Protein AF-A0AAP4D372-F1 (afdb_monomer_lite)

pLDDT: mean 89.86, std 9.24, range [51.5, 98.69]

Secondary structure (DSSP, 8-state):
--HHHHHHHHHTTEEEEETTSSSTT-EEEEE--EEESSPPTTSHHHHTT--S-EEEPPEEEEE-TTS-EEET----HHHHT---EEEEEE-GGGS-HHHHHHHHHHHHHHHHHHHHHHHHHH-HHHHHS-HHHHHHHHHHHHHHHHHHHHHHHHHHT--

Sequence (159 aa):
MNFGLALEAVKQGAKIARSGWNGANQFVLKAGGYTVSEARPGSDYERAGITGEFTIAPHLDLKNAQGIMQPGWVPSQGDLFADDWHVIGLASQNFPPHQARVIEELDQLRDRLSKLTAFIEGNPVFAGLDANEKGRLILQAEAMTDYANVLASRIANFK

Radius of gyration: 20.34 Å; chains: 1; bounding box: 40×23×70 Å

Foldseek 3Di:
DALVVVVVCLVVFWWKDFPPDPAPPKTKHKDQKDKDQADDPPDPCVVVVNGGIDIDHIAMWIQDRVRDIDTRDDQDPCRNGDPRMDTDFRPLPPADPVLSVLRVVLNVLVVVLVVLVCCLPPNPVNVVDDPVVNVVSVVVSVVSVVVSVVSVVVNVPGD

InterPro domains:
  IPR021361 Thoeris anti-defense 2-like domain [PF11195] (1-88)
  IPR054052 Y16Q-like [PF21825] (96-156)

Structure (mmCIF, N/CA/C/O backbone):
data_AF-A0AAP4D372-F1
#
_entry.id   AF-A0AAP4D372-F1
#
loop_
_atom_site.group_PDB
_atom_site.id
_atom_site.type_symbol
_atom_site.label_atom_id
_atom_site.label_alt_id
_atom_site.label_comp_id
_atom_site.label_asym_id
_atom_site.label_entity_id
_atom_site.label_seq_id
_atom_site.pdbx_PDB_ins_code
_atom_site.Cartn_x
_atom_site.Cartn_y
_atom_site.Cartn_z
_atom_site.occupancy
_atom_site.B_iso_or_equiv
_atom_site.auth_seq_id
_atom_site.auth_comp_id
_atom_site.auth_asym_id
_atom_site.auth_atom_id
_atom_site.pdbx_PDB_model_num
ATOM 1 N N . MET A 1 1 ? -5.237 5.662 5.321 1.00 90.25 1 MET A N 1
ATOM 2 C CA . MET A 1 1 ? -4.376 6.833 5.029 1.00 90.25 1 MET A CA 1
ATOM 3 C C . MET A 1 1 ? -4.932 7.546 3.805 1.00 90.25 1 MET A C 1
ATOM 5 O O . MET A 1 1 ? -5.609 6.897 3.018 1.00 90.25 1 MET A O 1
ATOM 9 N N . ASN A 1 2 ? -4.681 8.846 3.637 1.00 95.75 2 ASN A N 1
ATOM 10 C CA . ASN A 1 2 ? -5.133 9.566 2.440 1.00 95.75 2 ASN A CA 1
ATOM 11 C C . ASN A 1 2 ? -4.326 9.167 1.190 1.00 95.75 2 ASN A C 1
ATOM 13 O O . ASN A 1 2 ? -3.243 8.578 1.295 1.00 95.75 2 ASN A O 1
ATOM 17 N N . PHE A 1 3 ? -4.836 9.509 0.004 1.00 97.38 3 PHE A N 1
ATOM 18 C CA . PHE A 1 3 ? -4.169 9.183 -1.259 1.00 97.38 3 PHE A CA 1
ATOM 19 C C . PHE A 1 3 ? -2.757 9.774 -1.372 1.00 97.38 3 PHE A C 1
ATOM 21 O O . PHE A 1 3 ? -1.863 9.114 -1.890 1.00 97.38 3 PHE A O 1
ATOM 28 N N . GLY A 1 4 ? -2.524 10.990 -0.866 1.00 93.88 4 GLY A N 1
ATOM 29 C CA . GLY A 1 4 ? -1.204 11.626 -0.922 1.00 93.88 4 GLY A CA 1
ATOM 30 C C . GLY A 1 4 ? -0.128 10.796 -0.217 1.00 93.88 4 GLY A C 1
ATOM 31 O O . GLY A 1 4 ? 0.930 10.539 -0.785 1.00 93.88 4 GLY A O 1
ATOM 32 N N . LEU A 1 5 ? -0.425 10.296 0.985 1.00 86.94 5 LEU A N 1
ATOM 33 C CA . LEU A 1 5 ? 0.471 9.408 1.732 1.00 86.94 5 LEU A CA 1
ATOM 34 C C . LEU A 1 5 ? 0.667 8.062 1.024 1.00 86.94 5 LEU A C 1
ATOM 36 O O . LEU A 1 5 ? 1.786 7.550 0.965 1.00 86.94 5 LEU A O 1
ATOM 40 N N . ALA A 1 6 ? -0.400 7.505 0.445 1.00 93.88 6 ALA A N 1
ATOM 41 C CA . ALA A 1 6 ? -0.313 6.277 -0.338 1.00 93.88 6 ALA A CA 1
ATOM 42 C C . ALA A 1 6 ? 0.571 6.464 -1.586 1.00 93.88 6 ALA A C 1
ATOM 44 O O . ALA A 1 6 ? 1.398 5.610 -1.905 1.00 93.88 6 ALA A O 1
ATOM 45 N N . LEU A 1 7 ? 0.458 7.611 -2.256 1.00 95.25 7 LEU A N 1
ATOM 46 C CA . LEU A 1 7 ? 1.274 7.959 -3.412 1.00 95.25 7 LEU A CA 1
ATOM 47 C C . LEU A 1 7 ? 2.759 8.090 -3.041 1.00 95.25 7 LEU A C 1
ATOM 49 O O . LEU A 1 7 ? 3.624 7.621 -3.781 1.00 95.25 7 LEU A O 1
ATOM 53 N N . GLU A 1 8 ? 3.081 8.680 -1.891 1.00 87.56 8 GLU A N 1
ATOM 54 C CA . GLU A 1 8 ? 4.467 8.712 -1.410 1.00 87.56 8 GLU A CA 1
ATOM 55 C C . GLU A 1 8 ? 4.999 7.305 -1.101 1.00 87.56 8 GLU A C 1
ATOM 57 O O . GLU A 1 8 ? 6.125 6.976 -1.478 1.00 87.56 8 GLU A O 1
ATOM 62 N N . ALA A 1 9 ? 4.178 6.427 -0.520 1.00 83.94 9 ALA A N 1
ATOM 63 C CA . ALA A 1 9 ? 4.565 5.039 -0.275 1.00 83.94 9 ALA A CA 1
ATOM 64 C C . ALA A 1 9 ? 4.813 4.256 -1.580 1.00 83.94 9 ALA A C 1
ATOM 66 O O . ALA A 1 9 ? 5.831 3.572 -1.711 1.00 83.94 9 ALA A O 1
ATOM 67 N N . VAL A 1 10 ? 3.927 4.367 -2.579 1.00 90.94 10 VAL A N 1
ATOM 68 C CA . VAL A 1 10 ? 4.093 3.649 -3.858 1.00 90.94 10 VAL A CA 1
ATOM 69 C C . VAL A 1 10 ? 5.289 4.181 -4.656 1.00 90.94 10 VAL A C 1
ATOM 71 O O . VAL A 1 10 ? 5.986 3.410 -5.318 1.00 90.94 10 VAL A O 1
ATOM 74 N N . LYS A 1 11 ? 5.615 5.480 -4.542 1.00 84.81 11 LYS A N 1
ATOM 75 C CA . LYS A 1 11 ? 6.846 6.052 -5.118 1.00 84.81 11 LYS A CA 1
ATOM 76 C C . LYS A 1 11 ? 8.111 5.391 -4.570 1.00 84.81 11 LYS A C 1
ATOM 78 O O . LYS A 1 11 ? 9.075 5.255 -5.329 1.00 84.81 11 LYS A O 1
ATOM 83 N N . GLN A 1 12 ? 8.073 4.959 -3.308 1.00 79.81 12 GLN A N 1
ATOM 84 C CA . GLN A 1 12 ? 9.133 4.225 -2.609 1.00 79.81 12 GLN A CA 1
ATOM 85 C C . GLN A 1 12 ? 9.087 2.704 -2.857 1.00 79.81 12 GLN A C 1
ATOM 87 O O . GLN A 1 12 ? 9.846 1.956 -2.249 1.00 79.81 12 GLN A O 1
ATOM 92 N N . GLY A 1 13 ? 8.221 2.225 -3.758 1.00 80.88 13 GLY A N 1
ATOM 93 C CA . GLY A 1 13 ? 8.145 0.811 -4.138 1.00 80.88 13 GLY A CA 1
ATOM 94 C C . GLY A 1 13 ? 7.218 -0.039 -3.268 1.00 80.88 13 GLY A C 1
ATOM 95 O O . GLY A 1 13 ? 7.189 -1.261 -3.422 1.00 80.88 13 GLY A O 1
ATOM 96 N N . ALA A 1 14 ? 6.441 0.576 -2.372 1.00 82.75 14 ALA A N 1
ATOM 97 C CA . ALA A 1 14 ? 5.364 -0.126 -1.685 1.00 82.75 14 ALA A CA 1
ATOM 98 C C . ALA A 1 14 ? 4.245 -0.506 -2.668 1.00 82.75 14 ALA A C 1
ATOM 100 O O . ALA A 1 14 ? 4.053 0.157 -3.688 1.00 82.75 14 ALA A O 1
ATOM 101 N N . LYS A 1 15 ? 3.456 -1.530 -2.336 1.00 91.38 15 LYS A N 1
ATOM 102 C CA . LYS A 1 15 ? 2.130 -1.700 -2.945 1.00 91.38 15 LYS A CA 1
ATOM 103 C C . LYS A 1 15 ? 1.106 -1.002 -2.069 1.00 91.38 15 LYS A C 1
ATOM 105 O O . LYS A 1 15 ? 1.216 -1.054 -0.846 1.00 91.38 15 LYS A O 1
ATOM 110 N N . ILE A 1 16 ? 0.106 -0.383 -2.673 1.00 94.44 16 ILE A N 1
ATOM 111 C CA . ILE A 1 16 ? -0.969 0.305 -1.953 1.00 94.44 16 ILE A CA 1
ATOM 112 C C . ILE A 1 16 ? -2.322 -0.266 -2.342 1.00 94.44 16 ILE A C 1
ATOM 114 O O . ILE A 1 16 ? -2.508 -0.723 -3.465 1.00 94.44 16 ILE A O 1
ATOM 118 N N . ALA A 1 17 ? -3.275 -0.235 -1.429 1.00 95.38 17 ALA A N 1
ATOM 119 C CA . ALA A 1 17 ? -4.631 -0.689 -1.679 1.00 95.38 17 ALA A CA 1
ATOM 120 C C . ALA A 1 17 ? -5.632 0.111 -0.862 1.00 95.38 17 ALA A C 1
ATOM 122 O O . ALA A 1 17 ? -5.260 0.808 0.083 1.00 95.38 17 ALA A O 1
ATOM 123 N N . ARG A 1 18 ? -6.906 -0.011 -1.230 1.00 95.19 18 ARG A N 1
ATOM 124 C CA . ARG A 1 18 ? -8.028 0.579 -0.505 1.00 95.19 18 ARG A CA 1
ATOM 125 C C . ARG A 1 18 ? -8.887 -0.500 0.120 1.00 95.19 18 ARG A C 1
ATOM 127 O O . ARG A 1 18 ? -9.182 -1.506 -0.522 1.00 95.19 18 ARG A O 1
ATOM 134 N N . SER A 1 19 ? -9.334 -0.259 1.348 1.00 90.38 19 SER A N 1
ATOM 135 C CA . SER A 1 19 ? -10.270 -1.158 2.031 1.00 90.38 19 SER A CA 1
A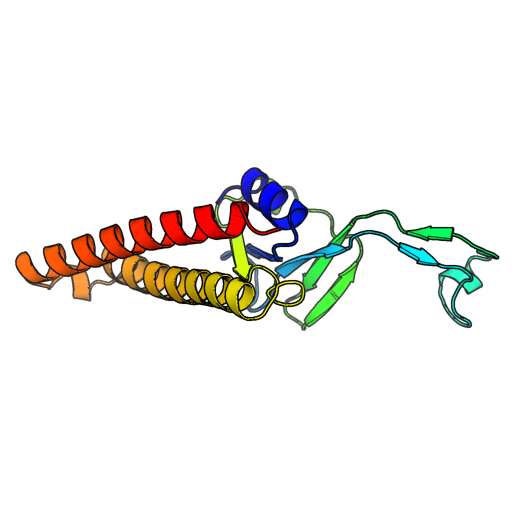TOM 136 C C . SER A 1 19 ? -11.676 -1.124 1.414 1.00 90.38 19 SER A C 1
ATOM 138 O O . SER A 1 19 ? -12.396 -2.112 1.486 1.00 90.38 19 SER A O 1
ATOM 140 N N . GLY A 1 20 ? -12.063 -0.009 0.789 1.00 89.31 20 GLY A N 1
ATOM 141 C CA . GLY A 1 20 ? -13.369 0.213 0.167 1.00 89.31 20 GLY A CA 1
ATOM 142 C C . GLY A 1 20 ? -13.466 -0.190 -1.306 1.00 89.31 20 GLY A C 1
ATOM 143 O O . GLY A 1 20 ? -14.471 0.110 -1.950 1.00 89.31 20 GLY A O 1
ATOM 144 N N . TRP A 1 21 ? -12.448 -0.844 -1.874 1.00 93.69 21 TRP A N 1
ATOM 145 C CA . TRP A 1 21 ? -12.553 -1.401 -3.222 1.00 93.69 21 TRP A CA 1
ATOM 146 C C . TRP A 1 21 ? -13.485 -2.622 -3.272 1.00 93.69 21 TRP A C 1
ATOM 148 O O . TRP A 1 21 ? -13.647 -3.370 -2.313 1.00 93.69 21 TRP A O 1
ATOM 158 N N . ASN A 1 22 ? -14.082 -2.849 -4.441 1.00 85.62 22 ASN A N 1
ATOM 159 C CA . ASN A 1 22 ? -15.137 -3.838 -4.704 1.00 85.62 22 ASN A CA 1
ATOM 160 C C . ASN A 1 22 ? -14.683 -5.315 -4.735 1.00 85.62 22 ASN A C 1
ATOM 162 O O . ASN A 1 22 ? -15.369 -6.161 -5.307 1.00 85.62 22 ASN A O 1
ATOM 166 N N . GLY A 1 23 ? -13.526 -5.644 -4.168 1.00 77.88 23 GLY A N 1
ATOM 167 C CA . GLY A 1 23 ? -12.984 -6.996 -4.212 1.00 77.88 23 GLY A CA 1
ATOM 168 C C . GLY A 1 23 ? -11.651 -7.114 -3.489 1.00 77.88 23 GLY A C 1
ATOM 169 O O . GLY A 1 23 ? -10.893 -6.147 -3.409 1.00 77.88 23 GLY A O 1
ATOM 170 N N . ALA A 1 24 ? -11.371 -8.312 -2.978 1.00 77.00 24 ALA A N 1
ATOM 171 C CA . ALA A 1 24 ? -10.143 -8.611 -2.252 1.00 77.00 24 ALA A CA 1
ATOM 172 C C . ALA A 1 24 ? -8.917 -8.670 -3.182 1.00 77.00 24 ALA A C 1
ATOM 174 O O . ALA A 1 24 ? -9.039 -8.878 -4.389 1.00 77.00 24 ALA A O 1
ATOM 175 N N . ASN A 1 25 ? -7.722 -8.556 -2.596 1.00 84.19 25 ASN A N 1
ATOM 176 C CA . ASN A 1 25 ? -6.423 -8.733 -3.266 1.00 84.19 25 ASN A CA 1
ATOM 177 C C . ASN A 1 25 ? -6.104 -7.737 -4.396 1.00 84.19 25 ASN A C 1
ATOM 179 O O . ASN A 1 25 ? -5.196 -7.986 -5.197 1.00 84.19 25 ASN A O 1
ATOM 183 N N . GLN A 1 26 ? -6.819 -6.615 -4.447 1.00 94.19 26 GLN A N 1
ATOM 184 C CA . GLN A 1 26 ? -6.514 -5.503 -5.339 1.00 94.19 26 GLN A CA 1
ATOM 185 C C . GLN A 1 26 ? -5.369 -4.671 -4.767 1.00 94.19 26 GLN A C 1
ATOM 187 O O . GLN A 1 26 ? -5.338 -4.409 -3.566 1.00 94.19 26 GLN A O 1
ATOM 192 N N . PHE A 1 27 ? -4.433 -4.250 -5.615 1.00 95.38 27 PHE A N 1
ATOM 193 C CA . PHE A 1 27 ? -3.364 -3.336 -5.215 1.00 95.38 27 PHE A CA 1
ATOM 194 C C . PHE A 1 27 ? -2.826 -2.551 -6.406 1.00 95.38 27 PHE A C 1
ATOM 196 O O . PHE A 1 27 ? -2.865 -3.017 -7.544 1.00 95.38 27 PHE A O 1
ATOM 203 N N . VAL A 1 28 ? -2.254 -1.391 -6.115 1.00 96.81 28 VAL A N 1
ATOM 204 C CA . VAL A 1 28 ? -1.496 -0.562 -7.044 1.00 96.81 28 VAL A CA 1
ATOM 205 C C . VAL A 1 28 ? -0.010 -0.655 -6.716 1.00 96.81 28 VAL A C 1
ATOM 207 O O . VAL A 1 28 ? 0.377 -0.665 -5.546 1.00 96.81 28 VAL A O 1
ATOM 210 N N . LEU A 1 29 ? 0.823 -0.734 -7.751 1.00 94.44 29 LEU A N 1
ATOM 211 C CA . LEU A 1 29 ? 2.281 -0.661 -7.653 1.00 94.44 29 LEU A CA 1
ATOM 212 C C . LEU A 1 29 ? 2.838 0.378 -8.624 1.00 94.44 29 LEU A C 1
ATOM 214 O O . LEU A 1 29 ? 2.162 0.783 -9.568 1.00 94.44 29 LEU A O 1
ATOM 218 N N . LYS A 1 30 ? 4.090 0.780 -8.407 1.00 93.62 30 LYS A N 1
ATOM 219 C CA . LYS A 1 30 ? 4.855 1.585 -9.360 1.00 93.62 30 LYS A CA 1
ATOM 220 C C . LYS A 1 30 ? 5.659 0.670 -10.279 1.00 93.62 30 LYS A C 1
ATOM 222 O O . LYS A 1 30 ? 6.561 -0.028 -9.818 1.00 93.62 30 LYS A O 1
ATOM 227 N N . ALA A 1 31 ? 5.390 0.740 -11.577 1.00 90.12 31 ALA A N 1
ATOM 228 C CA . ALA A 1 31 ? 6.290 0.243 -12.604 1.00 90.12 31 ALA A CA 1
ATOM 229 C C . ALA A 1 31 ? 7.390 1.296 -12.823 1.00 90.12 31 ALA A C 1
ATOM 231 O O . ALA A 1 31 ? 7.111 2.443 -13.173 1.00 90.12 31 ALA A O 1
ATOM 232 N N . GLY A 1 32 ? 8.652 0.933 -12.572 1.00 81.12 32 GLY A N 1
ATOM 233 C CA . GLY A 1 32 ? 9.799 1.856 -12.540 1.00 81.12 32 GLY A CA 1
ATOM 234 C C . GLY A 1 32 ? 10.204 2.482 -13.880 1.00 81.12 32 GLY A C 1
ATOM 235 O O . GLY A 1 32 ? 11.158 3.254 -13.904 1.00 81.12 32 GLY A O 1
ATOM 236 N N . GLY A 1 33 ? 9.481 2.177 -14.962 1.00 86.44 33 GLY A N 1
ATOM 237 C CA . GLY A 1 33 ? 9.886 2.478 -16.332 1.00 86.44 33 GLY A CA 1
ATOM 238 C C . GLY A 1 33 ? 11.048 1.592 -16.784 1.00 86.44 33 GLY A C 1
ATOM 239 O O . GLY A 1 33 ? 11.792 1.052 -15.966 1.00 86.44 33 GLY A O 1
ATOM 240 N N . TYR A 1 34 ? 11.172 1.388 -18.090 1.00 88.50 34 TYR A N 1
ATOM 241 C CA . TYR A 1 34 ? 12.255 0.595 -18.669 1.00 88.50 34 TYR A CA 1
ATOM 242 C C . TYR A 1 34 ? 12.423 0.903 -20.155 1.00 88.50 34 TYR A C 1
ATOM 244 O O . TYR A 1 34 ? 11.477 1.298 -20.842 1.00 88.50 34 TYR A O 1
ATOM 252 N N . THR A 1 35 ? 13.644 0.707 -20.639 1.00 92.62 35 THR A N 1
ATOM 253 C CA . THR A 1 35 ? 13.973 0.790 -22.060 1.00 92.62 35 THR A CA 1
ATOM 254 C C . THR A 1 35 ? 13.827 -0.586 -22.689 1.00 92.62 35 THR A C 1
ATOM 256 O O . THR A 1 35 ? 14.287 -1.591 -22.144 1.00 92.62 35 THR A O 1
ATOM 259 N N . VAL A 1 36 ? 13.156 -0.622 -23.832 1.00 92.50 36 VAL A N 1
ATOM 260 C CA . VAL A 1 36 ? 12.955 -1.804 -24.659 1.00 92.50 36 VAL A CA 1
ATOM 261 C C . VAL A 1 36 ? 13.797 -1.610 -25.910 1.00 92.50 36 VAL A C 1
ATOM 263 O O . VAL A 1 36 ? 13.556 -0.679 -26.672 1.00 92.50 36 VAL A O 1
ATOM 266 N N . SER A 1 37 ? 14.786 -2.480 -26.113 1.00 93.50 37 SER A N 1
ATOM 267 C CA . SER A 1 37 ? 15.719 -2.383 -27.243 1.00 93.50 37 SER A CA 1
ATOM 268 C C . SER A 1 37 ? 15.028 -2.548 -28.597 1.00 93.50 37 SER A C 1
ATOM 270 O O . SER A 1 37 ? 15.446 -1.950 -29.581 1.00 93.50 37 SER A O 1
ATOM 272 N N . GLU A 1 38 ? 13.978 -3.369 -28.646 1.00 93.81 38 GLU A N 1
ATOM 273 C CA . GLU A 1 38 ? 13.142 -3.564 -29.827 1.00 93.81 38 GLU A CA 1
ATOM 274 C C . GLU A 1 38 ? 11.761 -4.088 -29.420 1.00 93.81 38 GLU A C 1
ATOM 276 O O . GLU A 1 38 ? 11.627 -4.845 -28.451 1.00 93.81 38 GLU A O 1
ATOM 281 N N . ALA A 1 39 ? 10.723 -3.689 -30.158 1.00 93.12 39 ALA A N 1
ATOM 282 C CA . ALA A 1 39 ? 9.372 -4.177 -29.927 1.00 93.12 39 ALA A CA 1
ATOM 283 C C . ALA A 1 39 ? 9.323 -5.707 -30.033 1.00 93.12 39 ALA A C 1
ATOM 285 O O . ALA A 1 39 ? 9.880 -6.318 -30.942 1.00 93.12 39 ALA A O 1
ATOM 286 N N . ARG A 1 40 ? 8.613 -6.348 -29.100 1.00 92.75 40 ARG A N 1
ATOM 287 C CA . ARG A 1 40 ? 8.429 -7.800 -29.144 1.00 92.75 40 ARG A CA 1
ATOM 288 C C . ARG A 1 40 ? 7.659 -8.185 -30.422 1.00 92.75 40 ARG A C 1
ATOM 290 O O . ARG A 1 40 ? 6.607 -7.581 -30.662 1.00 92.75 40 ARG A O 1
ATOM 297 N N . PRO A 1 41 ? 8.078 -9.228 -31.162 1.00 93.81 41 PRO A N 1
ATOM 298 C CA . PRO A 1 41 ? 7.322 -9.729 -32.306 1.00 93.81 41 PRO A CA 1
ATOM 299 C C . PRO A 1 41 ? 5.881 -10.094 -31.930 1.00 93.81 41 PRO A C 1
ATOM 301 O O . PRO A 1 41 ? 5.631 -10.743 -30.908 1.00 93.81 41 PRO A O 1
ATOM 304 N N . GLY A 1 42 ? 4.926 -9.659 -32.742 1.00 94.62 42 GLY A N 1
ATOM 305 C CA . GLY A 1 42 ? 3.491 -9.810 -32.533 1.00 94.62 42 GLY A CA 1
ATOM 306 C C . GLY A 1 42 ? 2.907 -8.936 -31.418 1.00 94.62 42 GLY A C 1
ATOM 307 O O . GLY A 1 42 ? 1.754 -9.153 -31.036 1.00 94.62 42 GLY A O 1
ATOM 308 N N . SER A 1 43 ? 3.658 -7.978 -30.868 1.00 93.81 43 SER A N 1
ATOM 309 C CA . SER A 1 43 ? 3.129 -7.019 -29.889 1.00 93.81 43 SER A CA 1
ATOM 310 C C . SER A 1 43 ? 2.299 -5.919 -30.550 1.00 93.81 43 SER A C 1
ATOM 312 O O . SER A 1 43 ? 2.411 -5.661 -31.748 1.00 93.81 43 SER A O 1
ATOM 314 N N . ASP A 1 44 ? 1.481 -5.232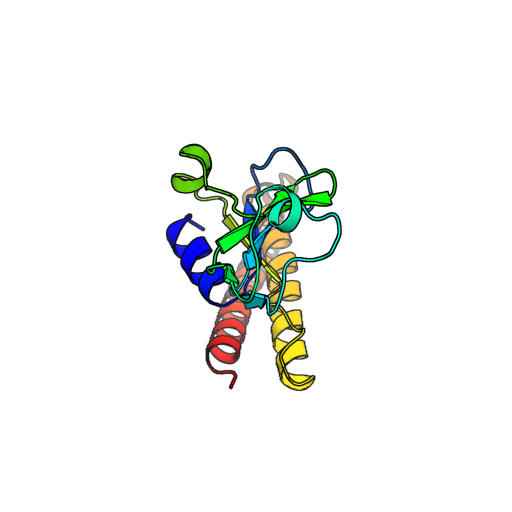 -29.752 1.00 95.00 44 ASP A N 1
ATOM 315 C CA . ASP A 1 44 ? 0.780 -4.033 -30.222 1.00 95.00 44 ASP A CA 1
ATOM 316 C C . ASP A 1 44 ? 1.748 -2.903 -30.596 1.00 95.00 44 ASP A C 1
ATOM 318 O O . ASP A 1 44 ? 1.448 -2.130 -31.498 1.00 95.00 44 ASP A O 1
ATOM 322 N N . TYR A 1 45 ? 2.935 -2.853 -29.977 1.00 94.75 45 TYR A N 1
ATOM 323 C CA . TYR A 1 45 ? 3.994 -1.906 -30.337 1.00 94.75 45 TYR A CA 1
ATOM 324 C C . TYR A 1 45 ? 4.501 -2.145 -31.766 1.00 94.75 45 TYR A C 1
ATOM 326 O O . TYR A 1 45 ? 4.554 -1.207 -32.559 1.00 94.75 45 TYR A O 1
ATOM 334 N N . GLU A 1 46 ? 4.799 -3.398 -32.126 1.00 95.00 46 GLU A N 1
ATOM 335 C CA . GLU A 1 46 ? 5.217 -3.746 -33.492 1.00 95.00 46 GLU A CA 1
ATOM 336 C C . GLU A 1 46 ? 4.085 -3.485 -34.497 1.00 95.00 46 GLU A C 1
ATOM 338 O O . GLU A 1 46 ? 4.309 -2.855 -35.529 1.00 95.00 46 GLU A O 1
ATOM 343 N N . ARG A 1 47 ? 2.845 -3.895 -34.180 1.00 96.81 47 ARG A N 1
ATOM 344 C CA . ARG A 1 47 ? 1.672 -3.631 -35.036 1.00 96.81 47 ARG A CA 1
ATOM 345 C C . ARG A 1 47 ? 1.415 -2.140 -35.259 1.00 96.81 47 ARG A C 1
ATOM 347 O O . ARG A 1 47 ? 0.897 -1.770 -36.309 1.00 96.81 47 ARG A O 1
ATOM 354 N N . ALA A 1 48 ? 1.770 -1.297 -34.292 1.00 96.00 48 ALA A N 1
ATOM 355 C CA . ALA A 1 48 ? 1.698 0.156 -34.400 1.00 96.00 48 ALA A CA 1
ATOM 356 C C . ALA A 1 48 ? 2.876 0.774 -35.180 1.00 96.00 48 ALA A C 1
ATOM 358 O O . ALA A 1 48 ? 2.924 1.992 -35.338 1.00 96.00 48 ALA A O 1
ATOM 359 N N . GLY A 1 49 ? 3.820 -0.037 -35.671 1.00 95.62 49 GLY A N 1
ATOM 360 C CA . GLY A 1 49 ? 4.981 0.417 -36.434 1.00 95.62 49 GLY A CA 1
ATOM 361 C C . GLY A 1 49 ? 6.111 0.990 -35.578 1.00 95.62 49 GLY A C 1
ATOM 362 O O . GLY A 1 49 ? 6.969 1.693 -36.107 1.00 95.62 49 GLY A O 1
ATOM 363 N N . ILE A 1 50 ? 6.128 0.721 -34.267 1.00 95.19 50 ILE A N 1
ATOM 364 C CA . ILE A 1 50 ? 7.228 1.143 -33.393 1.00 95.19 50 ILE A CA 1
ATOM 365 C C . ILE A 1 50 ? 8.426 0.232 -33.657 1.00 95.19 50 ILE A C 1
ATOM 367 O O . ILE A 1 50 ? 8.383 -0.968 -33.392 1.00 95.19 50 ILE A O 1
ATOM 371 N N . THR A 1 51 ? 9.494 0.823 -34.187 1.00 92.44 51 THR A N 1
ATOM 372 C CA . THR A 1 51 ? 10.729 0.133 -34.574 1.00 92.44 51 THR A CA 1
ATOM 373 C C . THR A 1 51 ? 11.918 0.679 -33.796 1.00 92.44 51 THR A C 1
ATOM 375 O O . THR A 1 51 ? 11.990 1.885 -33.555 1.00 92.44 51 THR A O 1
ATOM 378 N N . GLY A 1 52 ? 12.889 -0.182 -33.494 1.00 93.31 52 GLY A N 1
ATOM 379 C CA . GLY A 1 52 ? 14.078 0.196 -32.733 1.00 93.31 52 GLY A CA 1
ATOM 380 C C . GLY A 1 52 ? 13.797 0.401 -31.244 1.00 93.31 52 GLY A C 1
ATOM 381 O O . GLY A 1 52 ? 12.777 -0.049 -30.718 1.00 93.31 52 GLY A O 1
ATOM 382 N N . GLU A 1 53 ? 14.735 1.062 -30.570 1.00 96.56 53 GLU A N 1
ATOM 383 C CA . GLU A 1 53 ? 14.688 1.265 -29.126 1.00 96.56 53 GLU A CA 1
ATOM 384 C C . GLU A 1 53 ? 13.633 2.307 -28.733 1.00 96.56 53 GLU A C 1
ATOM 386 O O . GLU A 1 53 ? 13.535 3.380 -29.332 1.00 96.56 53 GLU A O 1
ATOM 391 N N . PHE A 1 54 ? 12.868 2.014 -27.683 1.00 95.19 54 PHE A N 1
ATOM 392 C CA . PHE A 1 54 ? 11.941 2.966 -27.079 1.00 95.19 54 PHE A CA 1
ATOM 393 C C . PHE A 1 54 ? 11.879 2.806 -25.560 1.00 95.19 54 PHE A C 1
ATOM 395 O O . PHE A 1 54 ? 12.186 1.755 -24.997 1.00 95.19 54 PHE A O 1
ATOM 402 N N . THR A 1 55 ? 11.444 3.864 -24.879 1.00 94.81 55 THR A N 1
ATOM 403 C CA . THR A 1 55 ? 11.350 3.894 -23.416 1.00 94.81 55 THR A CA 1
ATOM 404 C C . THR A 1 55 ? 9.898 3.941 -22.976 1.00 94.81 55 THR A C 1
ATOM 406 O O . THR A 1 55 ? 9.133 4.807 -23.400 1.00 94.81 55 THR A O 1
ATOM 409 N N . ILE A 1 56 ? 9.537 3.042 -22.065 1.00 94.19 56 ILE A N 1
ATOM 410 C CA . ILE A 1 56 ? 8.281 3.103 -21.324 1.00 94.19 56 ILE A CA 1
ATOM 411 C C . ILE A 1 56 ? 8.540 3.899 -20.045 1.00 94.19 56 ILE A C 1
ATOM 413 O O . ILE A 1 56 ? 9.363 3.513 -19.211 1.00 94.19 56 ILE A O 1
ATOM 417 N N . ALA A 1 57 ? 7.848 5.028 -19.898 1.00 94.31 57 ALA A N 1
ATOM 418 C CA . ALA A 1 57 ? 7.982 5.897 -18.733 1.00 94.31 57 ALA A CA 1
ATOM 419 C C . ALA A 1 57 ? 7.474 5.212 -17.446 1.00 94.31 57 ALA A C 1
ATOM 421 O O . ALA A 1 57 ? 6.631 4.314 -17.523 1.00 94.31 57 ALA A O 1
ATOM 422 N N . PRO A 1 58 ? 7.939 5.626 -16.253 1.00 93.81 58 PRO A N 1
ATOM 423 C CA . PRO A 1 58 ? 7.387 5.139 -14.994 1.00 93.81 58 PRO A CA 1
ATOM 424 C C . PRO A 1 58 ? 5.886 5.424 -14.883 1.00 93.81 58 PRO A C 1
ATOM 426 O O . PRO A 1 58 ? 5.429 6.512 -15.230 1.00 93.81 58 PRO A O 1
ATOM 429 N N . HIS A 1 59 ? 5.126 4.459 -14.376 1.00 95.69 59 HIS A N 1
ATOM 430 C CA . HIS A 1 59 ? 3.666 4.532 -14.293 1.00 95.69 59 HIS A CA 1
ATOM 431 C C . HIS A 1 59 ? 3.134 3.692 -13.125 1.00 95.69 59 HIS A C 1
ATOM 433 O O . HIS A 1 59 ? 3.893 2.994 -12.446 1.00 95.69 59 HIS A O 1
ATOM 439 N N . LEU A 1 60 ? 1.836 3.815 -12.848 1.00 97.12 60 LEU A N 1
ATOM 440 C CA . LEU A 1 60 ? 1.144 2.993 -11.861 1.00 97.12 60 LEU A CA 1
ATOM 441 C C . LEU A 1 60 ? 0.409 1.857 -12.560 1.00 97.12 60 LEU A C 1
ATOM 443 O O . LEU A 1 60 ? -0.237 2.080 -13.579 1.00 97.12 60 LEU A O 1
ATOM 447 N N . ASP A 1 61 ? 0.449 0.676 -11.957 1.00 97.38 61 ASP A N 1
ATOM 448 C CA . ASP A 1 61 ? -0.304 -0.488 -12.415 1.00 97.38 61 ASP A CA 1
ATOM 449 C C . ASP A 1 61 ? -1.267 -0.916 -11.325 1.00 97.38 61 ASP A C 1
ATOM 451 O O . ASP A 1 61 ? -0.875 -1.013 -10.161 1.00 97.38 61 ASP A O 1
ATOM 455 N N . LEU A 1 62 ? -2.503 -1.232 -11.707 1.00 97.06 62 LEU A N 1
ATOM 456 C CA . LEU A 1 62 ? -3.488 -1.841 -10.818 1.00 97.06 62 LEU A CA 1
ATOM 457 C C . LEU A 1 62 ? -3.574 -3.340 -11.101 1.00 97.06 62 LEU A C 1
ATOM 459 O O . LEU A 1 62 ? -3.801 -3.751 -12.236 1.00 97.06 62 LEU A O 1
ATOM 463 N N . LYS A 1 63 ? -3.491 -4.171 -10.064 1.00 95.62 63 LYS A N 1
ATOM 464 C CA . LYS A 1 63 ? -4.030 -5.531 -10.112 1.00 95.62 63 LYS A CA 1
ATOM 465 C C . LYS A 1 63 ? -5.490 -5.485 -9.673 1.00 95.62 63 LYS A C 1
ATOM 467 O O . LYS A 1 63 ? -5.770 -5.122 -8.531 1.00 95.62 63 LYS A O 1
ATOM 472 N N . ASN A 1 64 ? -6.408 -5.847 -10.564 1.00 93.56 64 ASN A N 1
ATOM 473 C CA . ASN A 1 64 ? -7.839 -5.845 -10.256 1.00 93.56 64 ASN A CA 1
ATOM 474 C C . ASN A 1 64 ? -8.271 -7.093 -9.460 1.00 93.56 64 ASN A C 1
ATOM 476 O O . ASN A 1 64 ? -7.479 -8.008 -9.219 1.00 93.56 64 ASN A O 1
ATOM 480 N N . ALA A 1 65 ? -9.545 -7.142 -9.056 1.00 89.94 65 ALA A N 1
ATOM 481 C CA . ALA A 1 65 ? -10.096 -8.229 -8.239 1.00 89.94 65 ALA A CA 1
ATOM 482 C C . ALA A 1 65 ? -10.042 -9.605 -8.931 1.00 89.94 65 ALA A C 1
ATOM 484 O O . ALA A 1 65 ? -10.016 -10.636 -8.265 1.00 89.94 65 ALA A O 1
ATOM 485 N N . GLN A 1 66 ? -9.998 -9.630 -10.267 1.00 89.06 66 GLN A N 1
ATOM 486 C CA . GLN A 1 66 ? -9.847 -10.842 -11.080 1.00 89.06 66 GLN A CA 1
ATOM 487 C C . GLN A 1 66 ? -8.380 -11.280 -11.211 1.00 89.06 66 GLN A C 1
ATOM 489 O O . GLN A 1 66 ? -8.077 -12.285 -11.848 1.00 89.06 66 GLN A O 1
ATOM 494 N N . GLY A 1 67 ? -7.455 -10.525 -10.622 1.00 87.75 67 GLY A N 1
ATOM 495 C CA . GLY A 1 67 ? -6.025 -10.773 -10.679 1.00 87.75 67 GLY A CA 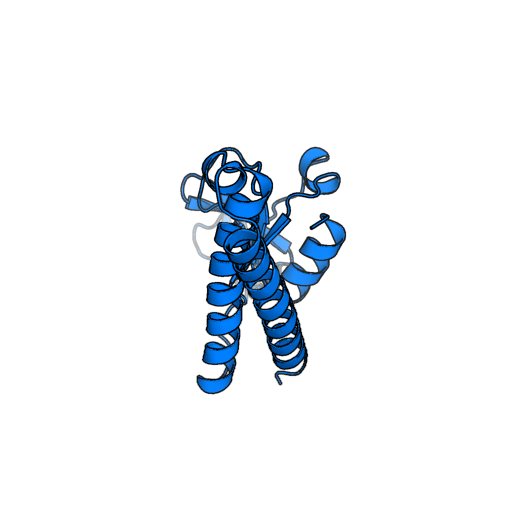1
ATOM 496 C C . GLY A 1 67 ? -5.350 -10.343 -11.980 1.00 87.75 67 GLY A C 1
ATOM 497 O O . GLY A 1 67 ? -4.183 -10.675 -12.180 1.00 87.75 67 GLY A O 1
ATOM 498 N N . ILE A 1 68 ? -6.053 -9.599 -12.834 1.00 94.12 68 ILE A N 1
ATOM 499 C CA . ILE A 1 68 ? -5.543 -9.078 -14.102 1.00 94.12 68 ILE A CA 1
ATOM 500 C C . ILE A 1 68 ? -4.791 -7.773 -13.833 1.00 94.12 68 ILE A C 1
ATOM 502 O O . ILE A 1 68 ? -5.281 -6.898 -13.114 1.00 94.12 68 ILE A O 1
ATOM 506 N N . MET A 1 69 ? -3.606 -7.644 -14.430 1.00 95.50 69 MET A N 1
ATOM 507 C CA . MET A 1 69 ? -2.824 -6.410 -14.399 1.00 95.50 69 MET A CA 1
ATOM 508 C C . MET A 1 69 ? -3.397 -5.395 -15.389 1.00 95.50 69 MET A C 1
ATOM 510 O O . MET A 1 69 ? -3.683 -5.735 -16.534 1.00 95.50 69 MET A O 1
ATOM 514 N N . GLN A 1 70 ? -3.535 -4.154 -14.940 1.00 96.31 70 GLN A N 1
ATOM 515 C CA . GLN A 1 70 ? -3.995 -3.000 -15.704 1.00 96.31 70 GLN A CA 1
ATOM 516 C C . GLN A 1 70 ? -2.869 -1.960 -15.713 1.00 96.31 70 GLN A C 1
ATOM 518 O O . GLN A 1 70 ? -2.799 -1.139 -14.789 1.00 96.31 70 GLN A O 1
ATOM 523 N N . PRO A 1 71 ? -1.947 -2.033 -16.693 1.00 95.62 71 PRO A N 1
ATOM 524 C CA . PRO A 1 71 ? -0.850 -1.088 -16.782 1.00 95.62 71 PRO A CA 1
ATOM 525 C C . PRO A 1 71 ? -1.332 0.324 -17.093 1.00 95.62 71 PRO A C 1
ATOM 527 O O . PRO A 1 71 ? -2.243 0.509 -17.900 1.00 95.62 71 PRO A O 1
ATOM 530 N N . GLY A 1 72 ? -0.713 1.321 -16.469 1.00 95.50 72 GLY A N 1
ATOM 531 C CA . GLY A 1 72 ? -1.065 2.729 -16.684 1.00 95.50 72 GLY A CA 1
ATOM 532 C C . GLY A 1 72 ? -2.376 3.134 -16.005 1.00 95.50 72 GLY A C 1
ATOM 533 O O . GLY A 1 72 ? -3.127 3.954 -16.531 1.00 95.50 72 GLY A O 1
ATOM 534 N N . TRP A 1 73 ? -2.661 2.553 -14.839 1.00 97.25 73 TRP A N 1
ATOM 535 C CA . TRP A 1 73 ? -3.818 2.896 -14.026 1.00 97.25 73 TRP A CA 1
ATOM 536 C C . TRP A 1 73 ? -3.801 4.373 -13.616 1.00 97.25 73 TRP A C 1
ATOM 538 O O . TRP A 1 73 ? -2.802 4.896 -13.116 1.00 97.25 73 TRP A O 1
ATOM 548 N N . VAL A 1 74 ? -4.949 5.027 -13.791 1.00 96.81 74 VAL A N 1
ATOM 549 C CA . VAL A 1 74 ? -5.186 6.414 -13.391 1.00 96.81 74 VAL A CA 1
ATOM 550 C C . VAL A 1 74 ? -6.157 6.411 -12.207 1.00 96.81 74 VAL A C 1
ATOM 552 O O . VAL A 1 74 ? -7.246 5.845 -12.340 1.00 96.81 74 VAL A O 1
ATOM 555 N N . PRO A 1 75 ? -5.809 7.030 -11.063 1.00 96.19 75 PRO A N 1
ATOM 556 C CA . PRO A 1 75 ? -6.722 7.128 -9.93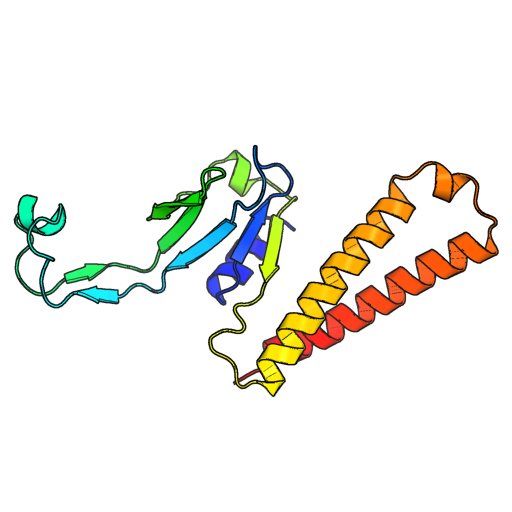1 1.00 96.19 75 PRO A CA 1
ATOM 557 C C . PRO A 1 75 ? -7.973 7.915 -10.321 1.00 96.19 75 PRO A C 1
ATOM 559 O O . PRO A 1 75 ? -7.887 9.002 -10.894 1.00 96.19 75 PRO A O 1
ATOM 562 N N . SER A 1 76 ? -9.146 7.380 -9.990 1.00 96.19 76 SER A N 1
ATOM 563 C CA . SER A 1 76 ? -10.404 8.106 -10.154 1.00 96.19 76 SER A CA 1
ATOM 564 C C . SER A 1 76 ? -10.525 9.235 -9.125 1.00 96.19 76 SER A C 1
ATOM 566 O O . SER A 1 76 ? -9.847 9.232 -8.098 1.00 96.19 76 SER A O 1
ATOM 568 N N . GLN A 1 77 ? -11.467 10.162 -9.318 1.00 98.12 77 GLN A N 1
ATOM 569 C CA . GLN A 1 77 ? -11.783 11.163 -8.287 1.00 98.12 77 GLN A CA 1
ATOM 570 C C . GLN A 1 77 ? -12.112 10.512 -6.932 1.00 98.12 77 GLN A C 1
ATOM 572 O O . GLN A 1 77 ? -11.715 11.019 -5.887 1.00 98.12 77 GLN A O 1
ATOM 577 N N . GLY A 1 78 ? -12.791 9.360 -6.948 1.00 96.56 78 GLY A N 1
ATOM 578 C CA . GLY A 1 78 ? -13.101 8.604 -5.736 1.00 96.56 78 GLY A CA 1
ATOM 579 C C . GLY A 1 78 ? -11.876 7.973 -5.075 1.00 96.56 78 GLY A C 1
ATOM 580 O O . GLY A 1 78 ? -11.899 7.760 -3.872 1.00 96.56 78 GLY A O 1
ATOM 581 N N . ASP A 1 79 ? -10.815 7.684 -5.828 1.00 97.19 79 ASP A N 1
ATOM 582 C CA . ASP A 1 79 ? -9.534 7.210 -5.292 1.00 97.19 79 ASP A CA 1
ATOM 583 C C . ASP A 1 79 ? -8.733 8.359 -4.672 1.00 97.19 79 ASP A C 1
ATOM 585 O O . ASP A 1 79 ? -8.176 8.209 -3.583 1.00 97.19 79 ASP A O 1
ATOM 589 N N . LEU A 1 80 ? -8.724 9.518 -5.340 1.00 97.94 80 LEU A N 1
ATOM 590 C CA . LEU A 1 80 ? -8.010 10.717 -4.896 1.00 97.94 80 LEU A CA 1
ATOM 591 C C . LEU A 1 80 ? -8.538 11.261 -3.561 1.00 97.94 80 LEU A C 1
ATOM 593 O O . LEU A 1 80 ? -7.745 11.696 -2.729 1.00 97.94 80 LEU A O 1
ATOM 597 N N . PHE A 1 81 ? -9.857 11.229 -3.348 1.00 97.44 81 PHE A N 1
ATOM 598 C CA . PHE A 1 81 ? -10.497 11.721 -2.119 1.00 97.44 81 PHE A CA 1
ATOM 599 C C . PHE A 1 81 ? -10.643 10.669 -1.017 1.00 97.44 81 PHE A C 1
ATOM 601 O O . PHE A 1 81 ? -11.261 10.942 0.007 1.00 97.44 81 PHE A O 1
ATOM 608 N N . ALA A 1 82 ? -10.124 9.460 -1.217 1.00 96.38 82 ALA A N 1
ATOM 609 C CA . ALA A 1 82 ? -10.276 8.401 -0.238 1.00 96.38 82 ALA A CA 1
ATOM 610 C C . ALA A 1 82 ? -9.235 8.468 0.886 1.00 96.38 82 ALA A C 1
ATOM 612 O O . ALA A 1 82 ? -8.056 8.741 0.650 1.00 96.38 82 ALA A O 1
ATOM 613 N N . ASP A 1 83 ? -9.673 8.112 2.095 1.00 95.50 83 ASP A N 1
ATOM 614 C CA . ASP A 1 83 ? -8.848 8.061 3.310 1.00 95.50 83 ASP A CA 1
ATOM 615 C C . ASP A 1 83 ? -8.592 6.630 3.821 1.00 95.50 83 ASP A C 1
ATOM 617 O O . ASP A 1 83 ? -7.936 6.415 4.847 1.00 95.50 83 ASP A O 1
ATOM 621 N N . ASP A 1 84 ? -9.055 5.627 3.075 1.00 93.75 84 ASP A N 1
ATOM 622 C CA . ASP A 1 84 ? -9.007 4.200 3.407 1.00 93.75 84 ASP A CA 1
ATOM 623 C C . ASP A 1 84 ? -7.819 3.453 2.772 1.00 93.75 84 ASP A C 1
ATOM 625 O O . ASP A 1 84 ? -7.822 2.220 2.679 1.00 93.75 84 ASP A O 1
ATOM 629 N N . TRP A 1 85 ? -6.781 4.182 2.349 1.00 95.94 85 TRP A N 1
ATOM 630 C CA . TRP A 1 85 ? -5.581 3.568 1.790 1.00 95.94 85 TRP A CA 1
ATOM 631 C C . TRP A 1 85 ? -4.730 2.875 2.854 1.00 95.94 85 TRP A C 1
ATOM 633 O O . TRP A 1 85 ? -4.593 3.353 3.985 1.00 95.94 85 TRP A O 1
ATOM 643 N N . HIS A 1 86 ? -4.080 1.786 2.467 1.00 88.44 86 HIS A N 1
ATOM 644 C CA . HIS A 1 86 ? -3.092 1.066 3.261 1.00 88.44 86 HIS A CA 1
ATOM 645 C C . HIS A 1 86 ? -2.000 0.479 2.352 1.00 88.44 86 HIS A C 1
ATOM 647 O O . HIS A 1 86 ? -2.194 0.318 1.148 1.00 88.44 86 HIS A O 1
ATOM 653 N N . VAL A 1 87 ? -0.827 0.191 2.916 1.00 87.94 87 VAL A N 1
ATOM 654 C CA . VAL A 1 87 ? 0.280 -0.466 2.202 1.00 87.94 87 VAL A CA 1
ATOM 655 C C . VAL A 1 87 ? 0.120 -1.982 2.324 1.00 87.94 87 VAL A C 1
ATOM 657 O O . VAL A 1 87 ? -0.100 -2.466 3.430 1.00 87.94 87 VAL A O 1
ATOM 660 N N . ILE A 1 88 ? 0.252 -2.719 1.216 1.00 78.81 88 ILE A N 1
ATOM 661 C CA . ILE A 1 88 ? 0.245 -4.191 1.177 1.00 78.81 88 ILE A CA 1
ATOM 662 C C . ILE A 1 88 ? 1.673 -4.685 0.946 1.00 78.81 88 ILE A C 1
ATOM 664 O O . ILE A 1 88 ? 2.093 -4.864 -0.197 1.00 78.81 88 ILE A O 1
ATOM 668 N N . GLY A 1 89 ? 2.421 -4.905 2.026 1.00 63.28 89 GLY A N 1
ATOM 669 C CA . GLY A 1 89 ? 3.811 -5.337 1.960 1.00 63.28 89 GLY A CA 1
ATOM 670 C C . GLY A 1 89 ? 4.749 -4.281 1.361 1.00 63.28 89 GLY A C 1
ATOM 671 O O . GLY A 1 89 ? 4.582 -3.783 0.244 1.00 63.28 89 GLY A O 1
ATOM 672 N N . LEU A 1 90 ? 5.818 -3.959 2.082 1.00 54.12 90 LEU A N 1
ATOM 673 C CA . LEU A 1 90 ? 6.991 -3.387 1.425 1.00 54.12 90 LEU A CA 1
ATOM 674 C C . LEU A 1 90 ? 7.636 -4.539 0.653 1.00 54.12 90 LEU A C 1
ATOM 676 O O . LEU A 1 90 ? 7.742 -5.647 1.179 1.00 54.12 90 LEU A O 1
ATOM 680 N N . ALA A 1 91 ? 7.999 -4.333 -0.611 1.00 53.66 91 ALA A N 1
ATOM 681 C CA . ALA A 1 91 ? 8.593 -5.398 -1.405 1.00 53.66 91 ALA A CA 1
ATOM 682 C C . ALA A 1 91 ? 9.917 -5.849 -0.757 1.00 53.66 91 ALA A C 1
ATOM 684 O O . ALA A 1 91 ? 10.956 -5.220 -0.924 1.00 53.66 91 ALA A O 1
ATOM 685 N N . SER A 1 92 ? 9.882 -6.968 -0.033 1.00 51.53 92 SER A N 1
ATOM 686 C CA . SER A 1 92 ? 11.044 -7.651 0.545 1.00 51.53 92 SER A CA 1
ATOM 687 C C . SER A 1 92 ? 12.008 -8.191 -0.519 1.00 51.53 92 SER A C 1
ATOM 689 O O . SER A 1 92 ? 13.106 -8.623 -0.186 1.00 51.53 92 SER A O 1
ATOM 691 N N . GLN A 1 93 ? 11.619 -8.163 -1.799 1.00 51.50 93 GLN A N 1
ATOM 692 C CA . GLN A 1 93 ? 12.321 -8.852 -2.884 1.00 51.50 93 GLN A CA 1
ATOM 693 C C . GLN A 1 93 ? 13.663 -8.228 -3.293 1.00 51.50 93 GLN A C 1
ATOM 695 O O . GLN A 1 93 ? 14.452 -8.914 -3.931 1.00 51.50 93 GLN A O 1
ATOM 700 N N . ASN A 1 94 ? 13.955 -6.989 -2.882 1.00 59.66 94 ASN A N 1
ATOM 701 C CA . ASN A 1 94 ? 15.219 -6.311 -3.203 1.00 59.66 94 ASN A CA 1
ATOM 702 C C . ASN A 1 94 ? 16.111 -6.045 -1.979 1.00 59.66 94 ASN A C 1
ATOM 704 O O . ASN A 1 94 ? 17.117 -5.353 -2.103 1.00 59.66 94 ASN A O 1
ATOM 708 N N . PHE A 1 95 ? 15.766 -6.584 -0.807 1.00 73.25 95 PHE A N 1
ATOM 709 C CA . PHE A 1 95 ? 16.521 -6.350 0.422 1.00 73.25 95 PHE A CA 1
ATOM 710 C C . PHE A 1 95 ? 17.268 -7.614 0.876 1.00 73.25 95 PHE A C 1
ATOM 712 O O . PHE A 1 95 ? 16.713 -8.713 0.796 1.00 73.25 95 PHE A O 1
ATOM 719 N N . PRO A 1 96 ? 18.504 -7.490 1.404 1.00 84.44 96 PRO A N 1
ATOM 720 C CA . PRO A 1 96 ? 19.188 -8.571 2.103 1.00 84.44 96 PRO A CA 1
ATOM 721 C C . PRO A 1 96 ? 18.276 -9.272 3.124 1.00 84.44 96 PRO A C 1
ATOM 723 O O . PRO A 1 96 ? 17.454 -8.603 3.758 1.00 84.44 96 PRO A O 1
ATOM 726 N N . PRO A 1 97 ? 18.449 -10.585 3.378 1.00 85.25 97 PRO A N 1
ATOM 727 C CA . PRO A 1 97 ? 17.525 -11.368 4.204 1.00 85.25 97 PRO A CA 1
ATOM 728 C C . PRO A 1 97 ? 17.196 -10.755 5.574 1.00 85.25 97 PRO A C 1
ATOM 730 O O . PRO A 1 97 ? 16.054 -10.805 6.024 1.00 85.25 97 PRO A O 1
ATOM 733 N N . HIS A 1 98 ? 18.173 -10.123 6.229 1.00 88.12 98 HIS A N 1
ATOM 734 C CA . HIS A 1 98 ? 17.967 -9.487 7.530 1.00 88.12 98 HIS A CA 1
ATOM 735 C C . HIS A 1 98 ? 17.100 -8.216 7.455 1.00 88.12 98 HIS A C 1
ATOM 737 O O . HIS A 1 98 ? 16.365 -7.942 8.395 1.00 88.12 98 HIS A O 1
ATOM 743 N N . GLN A 1 99 ? 17.148 -7.459 6.355 1.00 87.19 99 GLN A N 1
ATOM 744 C CA . GLN A 1 99 ? 16.286 -6.296 6.112 1.00 87.19 99 GLN A CA 1
ATOM 745 C C . GLN A 1 99 ? 14.894 -6.734 5.638 1.00 87.19 99 GLN A C 1
ATOM 747 O O . GLN A 1 99 ? 13.886 -6.244 6.147 1.00 87.19 99 GLN A O 1
ATOM 752 N N . ALA A 1 100 ? 14.826 -7.730 4.750 1.00 81.75 100 ALA A N 1
ATOM 753 C CA . ALA A 1 100 ? 13.572 -8.362 4.341 1.00 81.75 100 ALA A CA 1
ATOM 754 C C . ALA A 1 100 ? 12.778 -8.895 5.547 1.00 81.75 100 ALA A C 1
ATOM 756 O O . ALA A 1 100 ? 11.560 -8.731 5.606 1.00 81.75 100 ALA A O 1
ATOM 757 N N . ARG A 1 101 ? 13.469 -9.453 6.550 1.00 89.38 101 ARG A N 1
ATOM 758 C CA . ARG A 1 101 ? 12.836 -9.921 7.787 1.00 89.38 101 ARG A CA 1
ATOM 759 C C . ARG A 1 101 ? 12.171 -8.797 8.584 1.00 89.38 101 ARG A C 1
ATOM 761 O O . ARG A 1 101 ? 11.087 -8.997 9.117 1.00 89.38 101 ARG A O 1
ATOM 768 N N . VAL A 1 102 ? 12.794 -7.624 8.654 1.00 89.25 102 VAL A N 1
ATOM 769 C CA . VAL A 1 102 ? 12.244 -6.457 9.369 1.00 89.25 102 VAL A CA 1
ATOM 770 C C . VAL A 1 102 ? 11.013 -5.903 8.652 1.00 89.25 102 VAL A C 1
ATOM 772 O O . VAL A 1 102 ? 10.048 -5.494 9.291 1.00 89.25 102 VAL A O 1
ATOM 775 N N . ILE A 1 103 ? 11.039 -5.920 7.320 1.00 79.62 103 ILE A N 1
ATOM 776 C CA . ILE A 1 103 ? 9.896 -5.563 6.479 1.00 79.62 103 ILE A CA 1
ATOM 777 C C . ILE A 1 103 ? 8.711 -6.495 6.740 1.00 79.62 103 ILE A C 1
ATOM 779 O O . ILE A 1 103 ? 7.602 -6.025 6.985 1.00 79.62 103 ILE A O 1
ATOM 783 N N . GLU A 1 104 ? 8.954 -7.805 6.708 1.00 82.38 104 GLU A N 1
ATOM 784 C CA . GLU A 1 104 ? 7.930 -8.816 6.971 1.00 82.38 104 GLU A CA 1
ATOM 785 C C . GLU A 1 104 ? 7.364 -8.680 8.390 1.00 82.38 104 GLU A C 1
ATOM 787 O O . GLU A 1 104 ? 6.160 -8.790 8.605 1.00 82.38 104 GLU A O 1
ATOM 792 N N . GLU A 1 105 ? 8.226 -8.392 9.362 1.00 91.75 105 GLU A N 1
ATOM 793 C CA . GLU A 1 105 ? 7.819 -8.182 10.744 1.00 91.75 105 GLU A CA 1
ATOM 794 C C . GLU A 1 105 ? 6.887 -6.973 10.902 1.00 91.75 105 GLU A C 1
ATOM 796 O O . GLU A 1 105 ? 5.868 -7.079 11.587 1.00 91.75 105 GLU A O 1
ATOM 801 N N . LEU A 1 106 ? 7.179 -5.852 10.231 1.00 84.88 106 LEU A N 1
ATOM 802 C CA . LEU A 1 106 ? 6.290 -4.688 10.229 1.00 84.88 106 LEU A CA 1
ATOM 803 C C . LEU A 1 106 ? 4.931 -5.014 9.600 1.00 84.88 106 LEU A C 1
ATOM 805 O O . LEU A 1 106 ? 3.902 -4.568 10.106 1.00 84.88 106 LEU A O 1
ATOM 809 N N . ASP A 1 107 ? 4.921 -5.779 8.511 1.00 79.19 107 ASP A N 1
ATOM 810 C CA . ASP A 1 107 ? 3.692 -6.180 7.822 1.00 79.19 107 ASP A CA 1
ATOM 811 C C . ASP A 1 107 ? 2.807 -7.055 8.726 1.00 79.19 107 ASP A C 1
ATOM 813 O O . ASP A 1 107 ? 1.644 -6.732 8.975 1.00 79.19 107 ASP A O 1
ATOM 817 N N . GLN A 1 108 ? 3.394 -8.089 9.340 1.00 82.69 108 GLN A N 1
ATOM 818 C CA . GLN A 1 108 ? 2.703 -8.958 10.297 1.00 82.69 108 GLN A CA 1
ATOM 819 C C . GLN A 1 108 ? 2.192 -8.186 11.518 1.00 82.69 108 GLN A C 1
ATOM 821 O O . GLN A 1 108 ? 1.095 -8.454 12.015 1.00 82.69 108 GLN A O 1
ATOM 826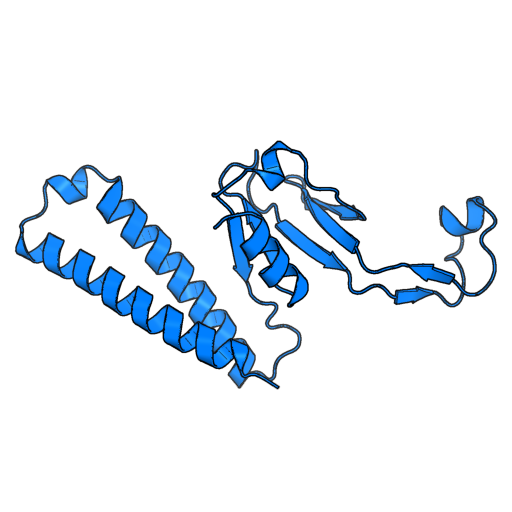 N N . LEU A 1 109 ? 2.977 -7.233 12.025 1.00 89.81 109 LEU A N 1
ATOM 827 C CA . LEU A 1 109 ? 2.589 -6.416 13.168 1.00 89.81 109 LEU A CA 1
ATOM 828 C C . LEU A 1 109 ? 1.415 -5.491 12.831 1.00 89.81 109 LEU A C 1
ATOM 830 O O . LEU A 1 109 ? 0.482 -5.393 13.626 1.00 89.81 109 LEU A O 1
ATOM 834 N N . ARG A 1 110 ? 1.433 -4.853 11.655 1.00 82.44 110 ARG A N 1
ATOM 835 C CA . ARG A 1 110 ? 0.343 -3.984 11.185 1.00 82.44 110 ARG A CA 1
ATOM 836 C C . ARG A 1 110 ? -0.957 -4.753 10.972 1.00 82.44 110 ARG A C 1
ATOM 838 O O . ARG A 1 110 ? -2.006 -4.258 11.376 1.00 82.44 110 ARG A O 1
ATOM 845 N N . ASP A 1 111 ? -0.895 -5.962 10.414 1.00 80.44 111 ASP A N 1
ATOM 846 C CA . ASP A 1 111 ? -2.067 -6.840 10.281 1.00 80.44 111 ASP A CA 1
ATOM 847 C C . ASP A 1 111 ? -2.666 -7.197 11.654 1.00 80.44 111 ASP A C 1
ATOM 849 O O . ASP A 1 111 ? -3.871 -7.051 11.877 1.00 80.44 111 ASP A O 1
ATOM 853 N N . ARG A 1 112 ? -1.824 -7.595 12.618 1.00 88.31 112 ARG A N 1
ATOM 854 C CA . ARG A 1 112 ? -2.275 -7.890 13.989 1.00 88.31 112 ARG A CA 1
ATOM 855 C C . ARG A 1 112 ? -2.865 -6.660 14.678 1.00 88.31 112 ARG A C 1
ATOM 857 O O . ARG A 1 112 ? -3.897 -6.783 15.334 1.00 88.31 112 ARG A O 1
ATOM 864 N N . LEU A 1 113 ? -2.230 -5.496 14.523 1.00 87.88 113 LEU A N 1
ATOM 865 C CA . LEU A 1 113 ? -2.701 -4.235 15.094 1.00 87.88 113 LEU A CA 1
ATOM 866 C C . LEU A 1 113 ? -4.068 -3.862 14.519 1.00 87.88 113 LEU A C 1
ATOM 868 O O . LEU A 1 113 ? -4.987 -3.598 15.281 1.00 87.88 113 LEU A O 1
ATOM 872 N N . SER A 1 114 ? -4.240 -3.941 13.196 1.00 82.38 114 SER A N 1
ATOM 873 C CA . SER A 1 114 ? -5.522 -3.661 12.541 1.00 82.38 114 SER A CA 1
ATOM 874 C C . SER A 1 114 ? -6.656 -4.539 13.081 1.00 82.38 114 SER A C 1
ATOM 876 O O . SER A 1 114 ? -7.735 -4.029 13.379 1.00 82.38 114 SER A O 1
ATOM 878 N N . LYS A 1 115 ? -6.410 -5.841 13.274 1.00 88.38 115 LYS A N 1
ATOM 879 C CA . LYS A 1 115 ? -7.396 -6.774 13.848 1.00 88.38 115 LYS A CA 1
ATOM 880 C C . LYS A 1 115 ? -7.738 -6.442 15.301 1.00 88.38 115 LYS A C 1
ATOM 882 O O . LYS A 1 115 ? -8.909 -6.496 15.672 1.00 88.38 115 LYS A O 1
ATOM 887 N N . LEU A 1 116 ? -6.735 -6.097 16.109 1.00 96.31 116 LEU A N 1
ATOM 888 C CA . LEU A 1 116 ? -6.933 -5.711 17.506 1.00 96.31 116 LEU A CA 1
ATOM 889 C C . LEU A 1 116 ? -7.726 -4.403 17.614 1.00 96.31 116 LEU A C 1
ATOM 891 O O . LEU A 1 116 ? -8.709 -4.345 18.346 1.00 96.31 116 LEU A O 1
ATOM 895 N N . THR A 1 117 ? -7.358 -3.382 16.842 1.00 90.81 117 THR A N 1
ATOM 896 C CA . THR A 1 117 ? -8.064 -2.098 16.812 1.00 90.81 117 THR A CA 1
ATOM 897 C C . THR A 1 117 ? -9.508 -2.268 16.339 1.00 90.81 117 THR A C 1
ATOM 899 O O . THR A 1 117 ? -10.418 -1.772 16.993 1.00 90.81 117 THR A O 1
ATOM 902 N N . ALA A 1 118 ? -9.755 -3.066 15.294 1.00 88.12 118 ALA A N 1
ATOM 903 C CA . ALA A 1 118 ? -11.115 -3.371 14.843 1.00 88.12 118 ALA A CA 1
ATOM 904 C C . ALA A 1 118 ? -11.956 -4.078 15.923 1.00 88.12 118 ALA A C 1
ATOM 906 O O . ALA A 1 118 ? -13.156 -3.825 16.046 1.00 88.12 118 ALA A O 1
ATOM 907 N N . PHE A 1 119 ? -11.338 -4.951 16.727 1.00 96.12 119 PHE A N 1
ATOM 908 C CA . PHE A 1 119 ? -12.002 -5.564 17.875 1.00 96.12 119 PHE A CA 1
ATOM 909 C C . PHE A 1 119 ? -12.344 -4.531 18.959 1.00 96.12 119 PHE A C 1
ATOM 911 O O . PHE A 1 119 ? -13.475 -4.514 19.437 1.00 96.12 119 PHE A O 1
ATOM 918 N N . ILE A 1 120 ? -11.398 -3.655 19.308 1.00 96.44 120 ILE A N 1
ATOM 919 C CA . ILE A 1 120 ? -11.569 -2.613 20.333 1.00 96.44 120 ILE A CA 1
ATOM 920 C C . ILE A 1 120 ? -12.651 -1.598 19.933 1.00 96.44 120 ILE A C 1
ATOM 922 O O . ILE A 1 120 ? -13.483 -1.225 20.756 1.00 96.44 120 ILE A O 1
ATOM 926 N N . GLU A 1 121 ? -12.656 -1.155 18.677 1.00 92.19 121 GLU A N 1
ATOM 927 C CA . GLU A 1 121 ? -13.514 -0.060 18.212 1.00 92.19 121 GLU A CA 1
ATOM 928 C C . GLU A 1 121 ? -14.912 -0.521 17.787 1.00 92.19 121 GLU A C 1
ATOM 930 O O . GLU A 1 121 ? -15.875 0.235 17.911 1.00 92.19 121 GLU A O 1
ATOM 935 N N . GLY A 1 122 ? -15.037 -1.747 17.268 1.00 85.19 122 GLY A N 1
ATOM 936 C CA . GLY A 1 122 ? -16.244 -2.181 16.561 1.00 85.19 122 GLY A CA 1
ATOM 937 C C . GLY A 1 122 ? -16.917 -3.441 17.095 1.00 85.19 122 GLY A C 1
ATOM 938 O O . GLY A 1 122 ? -18.031 -3.744 16.666 1.00 85.19 122 GLY A O 1
ATOM 939 N N . ASN A 1 123 ? -16.288 -4.205 17.997 1.00 93.62 123 ASN A N 1
ATOM 940 C CA . ASN A 1 123 ? -16.845 -5.484 18.436 1.00 93.62 123 ASN A CA 1
ATOM 941 C C . ASN A 1 123 ? -17.678 -5.346 19.730 1.00 93.62 123 ASN A C 1
ATOM 943 O O . ASN A 1 123 ? -17.134 -4.956 20.764 1.00 93.62 123 ASN A O 1
ATOM 947 N N . PRO A 1 124 ? -18.966 -5.751 19.744 1.00 95.50 124 PRO A N 1
ATOM 948 C CA . PRO A 1 124 ? -19.807 -5.694 20.945 1.00 95.50 124 PRO A CA 1
ATOM 949 C C . PRO A 1 124 ? -19.257 -6.478 22.143 1.00 95.50 124 PRO A C 1
ATOM 951 O O . PRO A 1 124 ? -19.533 -6.124 23.288 1.00 95.50 124 PRO A O 1
ATOM 954 N N . VAL A 1 125 ? -18.462 -7.526 21.900 1.00 96.94 125 VAL A N 1
ATOM 955 C CA . VAL A 1 125 ? -17.815 -8.309 22.962 1.00 96.94 125 VAL A CA 1
ATOM 956 C C . VAL A 1 125 ? -16.875 -7.429 23.776 1.00 96.94 125 VAL A C 1
ATOM 958 O O . VAL A 1 125 ? -16.861 -7.546 24.999 1.00 96.94 125 VAL A O 1
ATOM 961 N N . PHE A 1 126 ? -16.154 -6.504 23.132 1.00 96.69 126 PHE A N 1
ATOM 962 C CA . PHE A 1 126 ? -15.257 -5.585 23.826 1.00 96.69 126 PHE A CA 1
ATOM 963 C C . PHE A 1 126 ? -16.013 -4.751 24.864 1.00 96.69 126 PHE A C 1
ATOM 965 O O . PHE A 1 126 ? -15.548 -4.613 25.992 1.00 96.69 126 PHE A O 1
ATOM 972 N N . ALA A 1 127 ? -17.219 -4.269 24.541 1.00 93.25 127 ALA A N 1
ATOM 973 C CA . ALA A 1 127 ? -18.045 -3.496 25.470 1.00 93.25 127 ALA A CA 1
ATOM 974 C C . ALA A 1 127 ? -18.420 -4.285 26.740 1.00 93.25 127 ALA A C 1
ATOM 976 O O . ALA A 1 127 ? -18.535 -3.681 27.809 1.00 93.25 127 ALA A O 1
ATOM 977 N N . GLY A 1 128 ? -18.541 -5.612 26.643 1.00 95.69 128 GLY A N 1
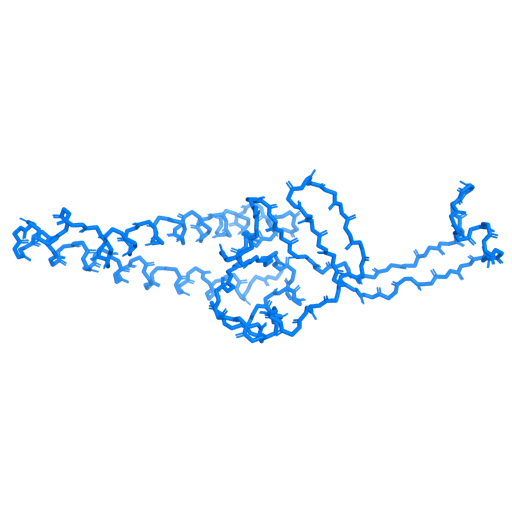ATOM 978 C CA . GLY A 1 128 ? -18.845 -6.508 27.762 1.00 95.69 128 GLY A CA 1
ATOM 979 C C . GLY A 1 128 ? -17.651 -6.889 28.645 1.00 95.69 128 GLY A C 1
ATOM 980 O O . GLY A 1 128 ? -17.862 -7.475 29.704 1.00 95.69 128 GLY A O 1
ATOM 981 N N . LEU A 1 129 ? -16.415 -6.566 28.247 1.00 97.31 129 LEU A N 1
ATOM 982 C CA . LEU A 1 129 ? -15.215 -6.884 29.030 1.00 97.31 129 LEU A CA 1
ATOM 983 C C . LEU A 1 129 ? -15.087 -6.001 30.279 1.00 97.31 129 LEU A C 1
ATOM 985 O O . LEU A 1 129 ? -15.549 -4.850 30.309 1.00 97.31 129 LEU A O 1
ATOM 989 N N . ASP A 1 130 ? -14.409 -6.528 31.299 1.00 98.19 130 ASP A N 1
ATOM 990 C CA . ASP A 1 130 ? -14.063 -5.764 32.493 1.00 98.19 130 ASP A CA 1
ATOM 991 C C . ASP A 1 130 ? -13.055 -4.644 32.178 1.00 98.19 130 ASP A C 1
ATOM 993 O O . ASP A 1 130 ? -12.340 -4.667 31.172 1.00 98.19 130 ASP A O 1
ATOM 997 N N . ALA A 1 131 ? -13.006 -3.633 33.047 1.00 97.50 131 ALA A N 1
ATOM 998 C CA . ALA A 1 131 ? -12.189 -2.443 32.823 1.00 97.50 131 ALA A CA 1
ATOM 999 C C . ALA A 1 131 ? -10.685 -2.750 32.724 1.00 97.50 131 ALA A C 1
ATOM 1001 O O . ALA A 1 131 ? -9.981 -2.089 31.959 1.00 97.50 131 ALA A O 1
ATOM 1002 N N . ASN A 1 132 ? -10.192 -3.755 33.456 1.00 98.06 132 ASN A N 1
ATOM 1003 C CA . ASN A 1 132 ? -8.775 -4.102 33.423 1.00 98.06 132 ASN A CA 1
ATOM 1004 C C . ASN A 1 132 ? -8.415 -4.786 32.103 1.00 98.06 132 ASN A C 1
ATOM 1006 O O . ASN A 1 132 ? -7.366 -4.489 31.536 1.00 98.06 132 ASN A O 1
ATOM 1010 N N . GLU A 1 133 ? -9.273 -5.674 31.595 1.00 98.06 133 GLU A N 1
ATOM 1011 C CA . GLU A 1 133 ? -9.049 -6.314 30.295 1.00 98.06 133 GLU A CA 1
ATOM 1012 C C . GLU A 1 133 ? -9.120 -5.314 29.139 1.00 98.06 133 GLU A C 1
ATOM 1014 O O . GLU A 1 133 ? -8.233 -5.305 28.286 1.00 98.06 133 GLU A O 1
ATOM 1019 N N . LYS A 1 134 ? -10.094 -4.394 29.154 1.00 98.12 134 LYS A N 1
ATOM 1020 C CA . LYS A 1 134 ? -10.141 -3.284 28.187 1.00 98.12 134 LYS A CA 1
ATOM 1021 C C . LYS A 1 134 ? -8.848 -2.472 28.205 1.00 98.12 134 LYS A C 1
ATOM 1023 O O . LYS A 1 134 ? -8.273 -2.216 27.150 1.00 98.12 134 LYS A O 1
ATOM 1028 N N . GLY A 1 135 ? -8.372 -2.117 29.401 1.00 98.00 135 GLY A N 1
ATOM 1029 C CA . GLY A 1 135 ? -7.115 -1.394 29.581 1.00 98.00 135 GLY A CA 1
ATOM 1030 C C . GLY A 1 135 ? -5.910 -2.151 29.017 1.00 98.00 135 GLY A C 1
ATOM 1031 O O . GLY A 1 135 ? -5.089 -1.552 28.329 1.00 98.00 135 GLY A O 1
ATOM 1032 N N . ARG A 1 136 ? -5.820 -3.471 29.235 1.00 98.69 136 ARG A N 1
ATOM 1033 C CA . ARG A 1 136 ? -4.739 -4.307 28.680 1.00 98.69 136 ARG A CA 1
ATOM 1034 C C . ARG A 1 136 ? -4.758 -4.364 27.155 1.00 98.69 136 ARG A C 1
ATOM 1036 O O . ARG A 1 136 ? -3.698 -4.247 26.550 1.00 98.69 136 ARG A O 1
ATOM 1043 N N . LEU A 1 137 ? -5.929 -4.514 26.538 1.00 98.31 137 LEU A N 1
ATOM 1044 C CA . LEU A 1 137 ? -6.062 -4.542 25.076 1.00 98.31 137 LEU A CA 1
ATOM 1045 C C . LEU A 1 137 ? -5.687 -3.194 24.441 1.00 98.31 137 LEU A C 1
ATOM 1047 O O . LEU A 1 137 ? -5.009 -3.169 23.415 1.00 98.31 137 LEU A O 1
ATOM 1051 N N . ILE A 1 138 ? -6.072 -2.080 25.072 1.00 97.75 138 ILE A N 1
ATOM 1052 C CA . ILE A 1 138 ? -5.687 -0.730 24.630 1.00 97.75 138 ILE A CA 1
ATOM 1053 C C . ILE A 1 138 ? -4.171 -0.540 24.757 1.00 97.75 138 ILE A C 1
ATOM 1055 O O . ILE A 1 138 ? -3.523 -0.194 23.772 1.00 97.75 138 ILE A O 1
ATOM 1059 N N . LEU A 1 139 ? -3.586 -0.860 25.917 1.00 98.38 139 LEU A N 1
ATOM 1060 C CA . LEU A 1 139 ? -2.133 -0.793 26.128 1.00 98.38 139 LEU A CA 1
ATOM 1061 C C . LEU A 1 139 ? -1.362 -1.682 25.143 1.00 98.38 139 LEU A C 1
ATOM 1063 O O . LEU A 1 139 ? -0.290 -1.311 24.670 1.00 98.38 139 LEU A O 1
ATOM 1067 N N . GLN A 1 140 ? -1.903 -2.855 24.807 1.00 98.50 140 GLN A N 1
ATOM 1068 C CA . GLN A 1 140 ? -1.331 -3.723 23.784 1.00 98.50 140 GLN A CA 1
ATOM 1069 C C . GLN A 1 140 ? -1.326 -3.033 22.412 1.00 98.50 140 GLN A C 1
ATOM 1071 O O . GLN A 1 140 ? -0.301 -3.057 21.732 1.00 98.50 140 GLN A O 1
ATOM 1076 N N . ALA A 1 141 ? -2.437 -2.412 22.005 1.00 96.31 141 ALA A N 1
ATOM 1077 C CA . ALA A 1 141 ? -2.527 -1.689 20.738 1.00 96.31 141 ALA A CA 1
ATOM 1078 C C . ALA A 1 141 ? -1.567 -0.485 20.685 1.00 96.31 141 ALA A C 1
ATOM 1080 O O . ALA A 1 141 ? -0.912 -0.268 19.661 1.00 96.31 141 ALA A O 1
ATOM 1081 N N . GLU A 1 142 ? -1.420 0.253 21.789 1.00 96.31 142 GLU A N 1
ATOM 1082 C CA . GLU A 1 142 ? -0.451 1.349 21.927 1.00 96.31 142 GLU A CA 1
ATOM 1083 C C . GLU A 1 142 ? 0.991 0.842 21.765 1.00 96.31 142 GLU A C 1
ATOM 1085 O O . GLU A 1 142 ? 1.717 1.309 20.888 1.00 96.31 142 GLU A O 1
ATOM 1090 N N . ALA A 1 143 ? 1.382 -0.198 22.507 1.00 98.19 143 ALA A N 1
ATOM 1091 C CA . ALA A 1 143 ? 2.725 -0.776 22.416 1.00 98.19 143 ALA A CA 1
ATOM 1092 C C . ALA A 1 143 ? 3.037 -1.338 21.015 1.00 98.19 143 ALA A C 1
ATOM 1094 O O . ALA A 1 143 ? 4.152 -1.205 20.505 1.00 98.19 143 ALA A O 1
ATOM 1095 N N . MET A 1 144 ? 2.049 -1.958 20.364 1.00 97.88 144 MET A N 1
ATOM 1096 C CA . MET A 1 144 ? 2.175 -2.427 18.982 1.00 97.88 144 MET A CA 1
ATOM 1097 C C . MET A 1 144 ? 2.333 -1.266 17.993 1.00 97.88 144 MET A C 1
ATOM 1099 O O . MET A 1 144 ? 3.089 -1.395 17.029 1.00 97.88 144 MET A O 1
ATOM 1103 N N . THR A 1 145 ? 1.658 -0.139 18.231 1.00 87.75 145 THR A N 1
ATOM 1104 C CA . THR A 1 145 ? 1.790 1.083 17.423 1.00 87.75 145 THR A CA 1
ATOM 1105 C C . THR A 1 145 ? 3.195 1.663 17.540 1.00 87.75 145 THR A C 1
ATOM 1107 O O . THR A 1 145 ? 3.844 1.916 16.522 1.00 87.75 145 THR A O 1
ATOM 1110 N N . ASP A 1 146 ? 3.711 1.789 18.763 1.00 92.75 146 ASP A N 1
ATOM 1111 C CA . ASP A 1 146 ? 5.079 2.250 19.009 1.00 92.75 146 ASP A CA 1
ATOM 1112 C C . ASP A 1 146 ? 6.104 1.332 18.344 1.00 92.75 146 ASP A C 1
ATOM 1114 O O . ASP A 1 146 ? 7.024 1.799 17.665 1.00 92.75 146 ASP A O 1
ATOM 1118 N N . TYR A 1 147 ? 5.912 0.014 18.453 1.00 97.19 147 TYR A N 1
ATOM 1119 C CA . TYR A 1 147 ? 6.806 -0.932 17.802 1.00 97.19 147 TYR A CA 1
ATOM 1120 C C . TYR A 1 147 ? 6.762 -0.811 16.271 1.00 97.19 147 TYR A C 1
ATOM 1122 O O . TYR A 1 147 ? 7.808 -0.772 15.617 1.00 97.19 147 TYR A O 1
ATOM 1130 N N . ALA A 1 148 ? 5.572 -0.660 15.686 1.00 82.31 148 ALA A N 1
ATOM 1131 C CA . ALA A 1 148 ? 5.417 -0.445 14.251 1.00 82.31 148 ALA A CA 1
ATOM 1132 C C . ALA A 1 148 ? 6.120 0.839 13.780 1.00 82.31 148 ALA A C 1
ATOM 1134 O O . ALA A 1 148 ? 6.749 0.834 12.719 1.00 82.31 148 ALA A O 1
ATOM 1135 N N . ASN A 1 149 ? 6.076 1.911 14.576 1.00 79.69 149 ASN A N 1
ATOM 1136 C CA . ASN A 1 149 ? 6.786 3.160 14.292 1.00 79.69 149 ASN A CA 1
ATOM 1137 C C . ASN A 1 149 ? 8.310 2.963 14.295 1.00 79.69 149 ASN A C 1
ATOM 1139 O O . ASN A 1 149 ? 8.999 3.452 13.395 1.00 79.69 149 ASN A O 1
ATOM 1143 N N . VAL A 1 150 ? 8.844 2.190 15.247 1.00 91.38 150 VAL A N 1
ATOM 1144 C CA . VAL A 1 150 ? 10.274 1.837 15.289 1.00 91.38 150 VAL A CA 1
ATOM 1145 C C . VAL A 1 150 ? 10.680 1.036 14.053 1.00 91.38 150 VAL A C 1
ATOM 1147 O O . VAL A 1 150 ? 11.675 1.363 13.404 1.00 91.38 150 VAL A O 1
ATOM 1150 N N . LEU A 1 151 ? 9.917 0.003 13.690 1.00 87.81 151 LEU A N 1
ATOM 1151 C CA . LEU A 1 151 ? 10.207 -0.810 12.507 1.00 87.81 151 LEU A CA 1
ATOM 1152 C C . LEU A 1 151 ? 10.128 0.010 11.212 1.00 87.81 151 LEU A C 1
ATOM 1154 O O . LEU A 1 151 ? 11.010 -0.111 10.362 1.00 87.81 151 LEU A O 1
ATOM 1158 N N . ALA A 1 152 ? 9.130 0.888 11.080 1.00 76.38 152 ALA A N 1
ATOM 1159 C CA . ALA A 1 152 ? 9.004 1.791 9.938 1.00 76.38 152 ALA A CA 1
ATOM 1160 C C . ALA A 1 152 ? 10.205 2.746 9.829 1.00 76.38 152 ALA A C 1
ATOM 1162 O O . ALA A 1 152 ? 10.751 2.919 8.740 1.00 76.38 152 ALA A O 1
ATOM 1163 N N . SER A 1 153 ? 10.666 3.297 10.957 1.00 78.62 153 SER A N 1
ATOM 1164 C CA . SER A 1 153 ? 11.878 4.121 11.012 1.00 78.62 153 SER A CA 1
ATOM 1165 C C . SER A 1 153 ? 13.124 3.340 10.578 1.00 78.62 153 SER A C 1
ATOM 1167 O O . SER A 1 153 ? 13.919 3.835 9.781 1.00 78.62 153 SER A O 1
ATOM 1169 N N . ARG A 1 154 ? 13.281 2.080 11.014 1.00 92.56 154 ARG A N 1
ATOM 1170 C CA . ARG A 1 154 ? 14.397 1.217 10.576 1.00 92.56 154 ARG A CA 1
ATOM 1171 C C . ARG A 1 154 ? 14.391 1.005 9.066 1.00 92.56 154 ARG A C 1
ATOM 1173 O O . ARG A 1 154 ? 15.427 1.167 8.432 1.00 92.56 154 ARG A O 1
ATOM 1180 N N . ILE A 1 155 ? 13.231 0.672 8.506 1.00 81.19 155 ILE A N 1
ATOM 1181 C CA . ILE A 1 155 ? 13.061 0.409 7.073 1.00 81.19 155 ILE A CA 1
ATOM 1182 C C . ILE A 1 155 ? 13.373 1.654 6.241 1.00 81.19 155 ILE A C 1
ATOM 1184 O O . ILE A 1 155 ? 14.048 1.543 5.222 1.00 81.19 155 ILE A O 1
ATOM 1188 N N . ALA A 1 156 ? 12.957 2.839 6.698 1.00 74.56 156 ALA A N 1
ATOM 1189 C CA . ALA A 1 156 ? 13.265 4.106 6.031 1.00 74.56 156 ALA A CA 1
ATOM 1190 C C . ALA A 1 156 ? 14.778 4.400 5.934 1.00 74.56 156 ALA A C 1
ATOM 1192 O O . ALA A 1 156 ? 15.186 5.253 5.152 1.00 74.56 156 ALA A O 1
ATOM 1193 N N . ASN A 1 157 ? 15.606 3.695 6.714 1.00 82.19 157 ASN A N 1
ATOM 1194 C CA . ASN A 1 157 ? 17.062 3.827 6.741 1.00 82.19 157 ASN A CA 1
ATOM 1195 C C . ASN A 1 157 ? 17.802 2.642 6.084 1.00 82.19 157 ASN A C 1
ATOM 1197 O O . ASN A 1 157 ? 19.027 2.547 6.206 1.00 82.19 157 ASN A O 1
ATOM 1201 N N . PHE A 1 158 ? 17.100 1.718 5.418 1.00 84.88 158 PHE A N 1
ATOM 1202 C CA . PHE A 1 158 ? 17.755 0.654 4.652 1.00 84.88 158 PHE A CA 1
ATOM 1203 C C . PHE A 1 158 ? 18.478 1.230 3.427 1.00 84.88 158 PHE A C 1
ATOM 1205 O O . PHE A 1 158 ? 18.016 2.192 2.815 1.00 84.88 158 PHE A O 1
ATOM 1212 N N . LYS A 1 159 ? 19.643 0.656 3.115 1.00 70.94 159 LYS A N 1
ATOM 1213 C CA . LYS A 1 159 ? 20.514 1.015 1.989 1.00 70.94 159 LYS A CA 1
ATOM 1214 C C . LYS A 1 159 ? 20.604 -0.143 1.016 1.00 70.94 159 LYS A C 1
ATOM 1216 O O . LYS A 1 159 ? 20.650 -1.287 1.527 1.00 70.94 159 LYS A O 1
#

Organism: NCBI:txid3050585